Protein AF-A0A314YXM4-F1 (afdb_monomer)

Foldseek 3Di:
DPPDPPDDPPQPPDVVSVVVLVVCVVVVPLVSLLVVLVCCCPVVVDLVSLVSLLVSLVVPNPVSLVSLVCCCVVGNHHVVVSVVSNVVSCVVVPPVVVVVVVVVVVD

Nearest PDB structures (foldseek):
  8a5y-assembly1_K  TM=5.547E-01  e=3.333E+00  Saccharomyces cerevisiae
  3urz-assembly1_A  TM=2.898E-01  e=6.931E+00  Bacteroides ovatus ATCC 8483

Mean predicted aligned error: 9.26 Å

Solvent-accessible surface area (backbone atoms only — not comparable to full-atom values): 6051 Å² total; per-res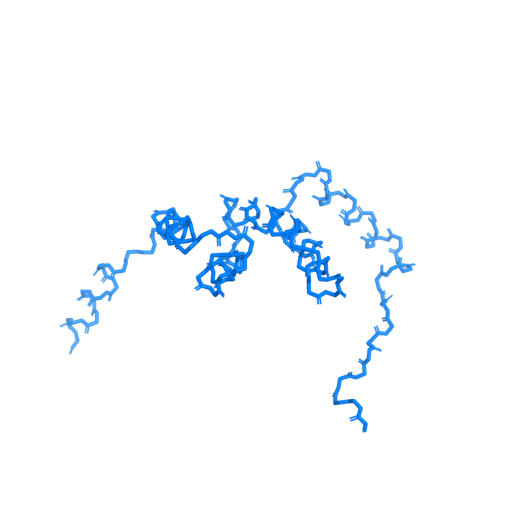idue (Å²): 131,73,95,69,70,84,71,75,70,83,53,77,84,33,69,70,55,47,52,51,54,53,50,33,59,78,66,66,31,36,67,55,40,28,52,55,18,48,48,42,26,75,76,68,68,38,60,73,28,46,55,37,19,46,51,10,29,75,72,66,35,73,80,30,53,51,48,27,54,40,5,62,72,62,46,89,46,52,49,67,59,16,49,54,49,46,52,52,50,52,66,72,65,61,69,59,58,66,60,56,53,55,56,64,73,75,112

Sequence (107 aa):
MAKYPDHPSWYHDNPAVQLFLQQCRACENPESIFREAFEVFFMQGNVEALYGMRIAATAGHMEAYIVGLLGMSGIGQSKEDALEFLCSLNQRNNIDMKGTRDALRRR

Organism: NCBI:txid2094558

pLDDT: mean 84.62, std 13.07, range [47.16, 95.62]

Secondary structure (DSSP, 8-state):
--SS-----TTTT-HHHHHHHHHHHHTT-HHHHHHHHHHHHHHH--GGGHHHHHHHHHTT-GGGGHHHHHHHTTSSS-HHHHHHHHHHHHHHH---HHHHHHHHTT-

Structure (mmCIF, N/CA/C/O backbone):
data_AF-A0A314YXM4-F1
#
_entry.id   AF-A0A314YXM4-F1
#
loop_
_atom_site.group_P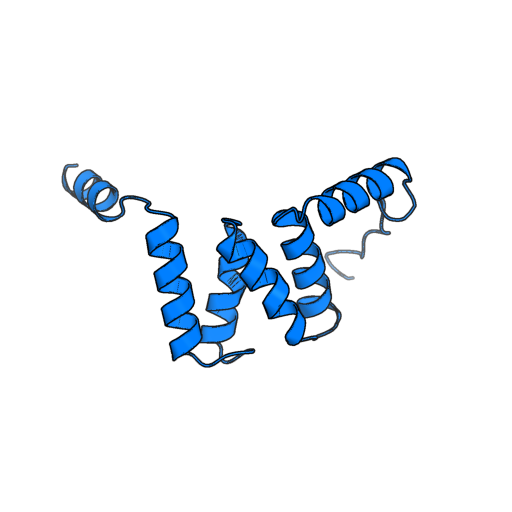DB
_atom_site.id
_atom_site.type_symbol
_atom_site.label_atom_id
_atom_site.label_alt_id
_atom_site.label_comp_id
_atom_site.label_asym_id
_atom_site.label_entity_id
_atom_site.label_seq_id
_atom_site.pdbx_PDB_ins_code
_atom_site.Cartn_x
_atom_site.Cartn_y
_atom_site.Cartn_z
_atom_site.occupancy
_atom_site.B_iso_or_equiv
_atom_site.auth_seq_id
_atom_site.auth_comp_id
_atom_site.auth_asym_id
_atom_site.auth_atom_id
_atom_site.pdbx_PDB_model_num
ATOM 1 N N . MET A 1 1 ? -23.862 -3.457 -21.135 1.00 47.16 1 MET A N 1
ATOM 2 C CA . MET A 1 1 ? -22.533 -3.021 -21.617 1.00 47.16 1 MET A CA 1
ATOM 3 C C . MET A 1 1 ? -21.766 -2.473 -20.429 1.00 47.16 1 MET A C 1
ATOM 5 O O . MET A 1 1 ? -22.309 -1.612 -19.745 1.00 47.16 1 MET A O 1
ATOM 9 N N . ALA A 1 2 ? -20.574 -3.000 -20.133 1.00 61.12 2 ALA A N 1
ATOM 10 C CA . ALA A 1 2 ? -19.723 -2.436 -19.089 1.00 61.12 2 ALA A CA 1
ATOM 11 C C . ALA A 1 2 ? -19.317 -1.020 -19.517 1.00 61.12 2 ALA A C 1
ATOM 13 O O . ALA A 1 2 ? -18.756 -0.830 -20.592 1.00 61.12 2 ALA A O 1
ATOM 14 N N . LYS A 1 3 ? -19.662 -0.021 -18.699 1.00 63.34 3 LYS A N 1
ATOM 15 C CA . LYS A 1 3 ? -19.376 1.403 -18.948 1.00 63.34 3 LYS A CA 1
ATOM 16 C C . LYS A 1 3 ? -17.866 1.695 -19.028 1.00 63.34 3 LYS A C 1
ATOM 18 O O . LYS A 1 3 ? -17.475 2.734 -19.547 1.00 63.34 3 LYS A O 1
ATOM 23 N N . TYR A 1 4 ? -17.052 0.756 -18.550 1.00 66.12 4 TYR A N 1
ATOM 24 C CA . TYR A 1 4 ? -15.598 0.770 -18.568 1.00 66.12 4 TYR A CA 1
ATOM 25 C C . TYR A 1 4 ? -15.145 -0.597 -19.090 1.00 66.12 4 TYR A C 1
ATOM 27 O O . TYR A 1 4 ? -15.157 -1.557 -18.321 1.00 66.12 4 TYR A O 1
ATOM 35 N N . PRO A 1 5 ? -14.889 -0.747 -20.400 1.00 59.25 5 PRO A N 1
ATOM 36 C CA . PRO A 1 5 ? -14.298 -1.976 -20.907 1.00 59.25 5 PRO A CA 1
ATOM 37 C C . PRO A 1 5 ? -12.925 -2.165 -20.258 1.00 59.25 5 PRO A C 1
ATOM 39 O O . PRO A 1 5 ? -12.181 -1.191 -20.116 1.00 59.25 5 PRO A O 1
ATOM 42 N N . ASP A 1 6 ? -12.599 -3.400 -19.874 1.00 64.75 6 ASP A N 1
ATOM 43 C CA . ASP A 1 6 ? -11.246 -3.741 -19.444 1.00 64.75 6 ASP A CA 1
ATOM 44 C C . ASP A 1 6 ? -10.292 -3.355 -20.572 1.00 64.75 6 ASP A C 1
ATOM 46 O O . ASP A 1 6 ? -10.370 -3.874 -21.690 1.00 64.75 6 ASP A O 1
ATOM 50 N N . HIS A 1 7 ? -9.430 -2.377 -20.305 1.00 58.75 7 HIS A N 1
ATOM 51 C CA . HIS A 1 7 ? -8.391 -2.040 -21.255 1.00 58.75 7 HIS A CA 1
ATOM 52 C C . HIS A 1 7 ? -7.409 -3.214 -21.285 1.00 58.75 7 HIS A C 1
ATOM 54 O O . HIS A 1 7 ? -6.901 -3.586 -20.223 1.00 58.75 7 HIS A O 1
ATOM 60 N N . PRO A 1 8 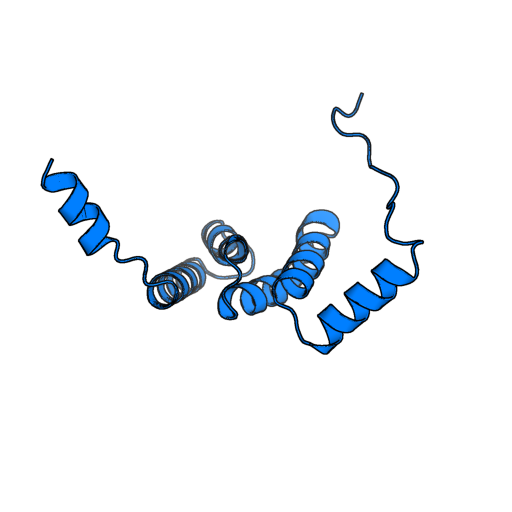? -7.108 -3.799 -22.462 1.00 61.50 8 PRO A N 1
ATOM 61 C CA . PRO A 1 8 ? -6.000 -4.736 -22.563 1.00 61.50 8 PRO A CA 1
ATOM 62 C C . PRO A 1 8 ? -4.762 -4.052 -21.988 1.00 61.50 8 PRO A C 1
ATOM 64 O O . PRO A 1 8 ? -4.545 -2.862 -22.244 1.00 61.50 8 PRO A O 1
ATOM 67 N N . SER A 1 9 ? -4.013 -4.775 -21.153 1.00 65.44 9 SER A N 1
ATOM 68 C CA . SER A 1 9 ? -2.880 -4.212 -20.422 1.00 65.44 9 SER A CA 1
ATOM 69 C C . SER A 1 9 ? -1.797 -3.768 -21.399 1.00 65.44 9 SER A C 1
ATOM 71 O O . SER A 1 9 ? -0.908 -4.519 -21.787 1.00 65.44 9 SER A O 1
ATOM 73 N N . TRP A 1 10 ? -1.900 -2.513 -21.820 1.00 65.12 10 TRP A N 1
ATOM 74 C CA . TRP A 1 10 ? -1.064 -1.885 -22.838 1.00 65.12 10 TRP A CA 1
ATOM 75 C C . TRP A 1 10 ? 0.407 -1.775 -22.411 1.00 65.12 10 TRP A C 1
ATOM 77 O O . TRP A 1 10 ? 1.260 -1.415 -23.221 1.00 65.12 10 TRP A O 1
ATOM 87 N N . TYR A 1 11 ? 0.705 -2.078 -21.145 1.00 74.19 11 TYR A N 1
ATOM 88 C CA . TYR A 1 11 ? 2.023 -1.943 -20.544 1.00 74.19 11 TYR A CA 1
ATOM 89 C C . TYR A 1 11 ? 2.676 -3.274 -20.134 1.00 74.19 11 TYR A C 1
ATOM 91 O O . TYR A 1 11 ? 3.882 -3.279 -19.878 1.00 74.19 11 TYR A O 1
ATOM 99 N N . HIS A 1 12 ? 1.947 -4.401 -20.083 1.00 71.12 12 HIS A N 1
ATOM 100 C CA . HIS A 1 12 ? 2.563 -5.695 -19.745 1.00 71.12 12 HIS A CA 1
ATOM 101 C C . HIS A 1 12 ? 3.564 -6.152 -20.810 1.00 71.12 12 HIS A C 1
ATOM 103 O O . HIS A 1 12 ? 4.657 -6.591 -20.462 1.00 71.12 12 HIS A O 1
ATOM 109 N N . ASP A 1 13 ? 3.252 -5.939 -22.088 1.00 80.31 13 ASP A N 1
ATOM 110 C CA . ASP A 1 13 ? 4.085 -6.406 -23.202 1.00 80.31 13 ASP A CA 1
ATOM 111 C C . ASP A 1 13 ? 5.174 -5.403 -23.628 1.00 80.31 13 ASP A C 1
ATOM 113 O O . ASP A 1 13 ? 5.905 -5.652 -24.585 1.00 80.31 13 ASP A O 1
ATOM 117 N N . ASN A 1 14 ? 5.304 -4.256 -22.946 1.00 87.75 14 ASN A N 1
ATOM 118 C CA . ASN A 1 14 ? 6.289 -3.228 -23.288 1.00 87.75 14 ASN A CA 1
ATOM 119 C C . ASN A 1 14 ? 7.582 -3.383 -22.456 1.00 87.75 14 ASN A C 1
ATOM 121 O O . ASN A 1 14 ? 7.573 -3.059 -21.263 1.00 87.75 14 ASN A O 1
ATOM 125 N N . PRO A 1 15 ? 8.724 -3.777 -23.060 1.00 90.38 15 PRO A N 1
ATOM 126 C CA . PRO A 1 15 ? 9.964 -4.023 -22.320 1.00 90.38 15 PRO A CA 1
ATOM 127 C C . PRO A 1 15 ? 10.510 -2.794 -21.587 1.00 90.38 15 PRO A C 1
ATOM 129 O O . PRO A 1 15 ? 11.088 -2.927 -20.510 1.00 90.38 15 PRO A O 1
ATOM 132 N N . ALA A 1 16 ? 10.316 -1.591 -22.138 1.00 91.88 16 ALA A N 1
ATOM 133 C CA . ALA A 1 16 ? 10.779 -0.358 -21.507 1.00 91.88 16 ALA A CA 1
ATOM 134 C C . ALA A 1 16 ? 9.977 -0.048 -20.236 1.00 91.88 16 ALA A C 1
ATOM 136 O O . ALA A 1 16 ? 10.551 0.354 -19.225 1.00 91.88 16 ALA A O 1
ATOM 137 N N . VAL A 1 17 ? 8.663 -0.292 -20.265 1.00 87.88 17 VAL A N 1
ATOM 138 C CA . VAL A 1 17 ? 7.814 -0.129 -19.078 1.00 87.88 17 VAL A CA 1
ATOM 139 C C . VAL A 1 17 ? 8.146 -1.188 -18.028 1.00 87.88 17 VAL A C 1
ATOM 141 O O . VAL A 1 17 ? 8.251 -0.856 -16.851 1.00 87.88 17 VAL A O 1
ATOM 144 N N . GLN A 1 18 ? 8.398 -2.436 -18.434 1.00 88.25 18 GLN A N 1
ATOM 145 C CA . GLN A 1 18 ? 8.827 -3.485 -17.503 1.00 88.25 18 GLN A CA 1
ATOM 146 C C . GLN A 1 18 ? 10.152 -3.142 -16.812 1.00 88.25 18 GLN A C 1
ATOM 148 O O . GLN A 1 18 ? 10.256 -3.275 -15.594 1.00 88.25 18 GLN A O 1
ATOM 153 N N . LEU A 1 19 ? 11.139 -2.638 -17.560 1.00 92.56 19 LEU A N 1
ATOM 154 C CA . LEU A 1 19 ? 12.412 -2.199 -16.988 1.00 92.56 19 LEU A CA 1
ATOM 155 C C . LEU A 1 19 ? 12.222 -1.048 -15.990 1.00 92.56 19 LEU A C 1
ATOM 157 O O . LEU A 1 19 ? 12.796 -1.080 -14.903 1.00 92.56 19 LEU A O 1
ATOM 161 N N . PHE A 1 20 ? 11.391 -0.060 -16.329 1.00 91.88 20 PHE A N 1
ATOM 162 C CA . PHE A 1 20 ? 11.061 1.041 -15.424 1.00 91.88 20 PHE A CA 1
ATOM 163 C C . PHE A 1 20 ? 10.421 0.532 -14.123 1.00 91.88 20 PHE A C 1
ATOM 165 O O . PHE A 1 20 ? 10.876 0.880 -13.036 1.00 91.88 20 PHE A O 1
ATOM 172 N N . LEU A 1 21 ? 9.426 -0.355 -14.214 1.00 88.19 21 LEU A N 1
ATOM 173 C CA . LEU A 1 21 ? 8.775 -0.936 -13.036 1.00 88.19 21 LEU A CA 1
ATOM 174 C C . LEU A 1 21 ? 9.748 -1.771 -12.190 1.00 88.19 21 LEU A C 1
ATOM 176 O O . LEU A 1 21 ? 9.694 -1.716 -10.964 1.00 88.19 21 LEU A O 1
ATOM 180 N N . GLN A 1 22 ? 10.671 -2.511 -12.812 1.00 90.81 22 GLN A N 1
ATOM 181 C CA . GLN A 1 22 ? 11.726 -3.226 -12.085 1.00 90.81 22 GLN A CA 1
ATOM 182 C C . GLN A 1 22 ? 12.632 -2.269 -11.303 1.00 90.81 22 GLN A C 1
ATOM 184 O O . GLN A 1 22 ? 12.960 -2.544 -10.150 1.00 90.81 22 GLN A O 1
ATOM 189 N N . GLN A 1 23 ? 13.002 -1.130 -11.893 1.00 95.25 23 GLN A N 1
ATOM 190 C CA . GLN A 1 23 ? 13.782 -0.098 -11.207 1.00 95.25 23 GLN A CA 1
ATOM 191 C C . GLN A 1 23 ? 12.996 0.530 -10.051 1.00 95.25 23 GLN A C 1
ATOM 193 O O . GLN A 1 23 ? 13.549 0.714 -8.969 1.00 95.25 23 GLN A O 1
ATOM 198 N N . CYS A 1 24 ? 11.699 0.793 -10.235 1.00 93.75 24 CYS A N 1
ATOM 199 C CA . CYS A 1 24 ? 10.833 1.275 -9.160 1.00 93.75 24 CYS A CA 1
ATOM 200 C C . CYS A 1 24 ? 10.798 0.308 -7.970 1.00 93.75 24 CYS A C 1
ATOM 202 O O . CYS A 1 24 ? 10.922 0.758 -6.832 1.00 93.75 24 CYS A O 1
ATOM 204 N N . ARG A 1 25 ? 10.691 -1.005 -8.219 1.00 89.06 25 ARG A N 1
ATOM 205 C CA . ARG A 1 25 ? 10.751 -2.030 -7.164 1.00 89.06 25 ARG A CA 1
ATOM 206 C C . ARG A 1 25 ? 12.115 -2.069 -6.482 1.00 89.06 25 ARG A C 1
ATOM 208 O O . ARG A 1 25 ? 12.178 -2.108 -5.260 1.00 89.06 25 ARG A O 1
ATOM 215 N N . ALA A 1 26 ? 13.200 -2.019 -7.257 1.00 92.31 26 ALA A N 1
ATOM 216 C CA . ALA A 1 26 ? 14.563 -2.053 -6.725 1.00 92.31 26 ALA A CA 1
ATOM 217 C C . ALA A 1 26 ? 14.886 -0.852 -5.819 1.00 92.31 26 ALA A C 1
ATOM 219 O O . ALA A 1 26 ? 15.708 -0.970 -4.914 1.00 92.31 26 ALA A O 1
ATOM 220 N N . CYS A 1 27 ? 14.240 0.291 -6.055 1.00 93.50 27 CYS A N 1
ATOM 221 C CA . CYS A 1 27 ? 14.388 1.499 -5.246 1.00 93.50 27 CYS A CA 1
ATOM 222 C C . CYS A 1 27 ? 13.259 1.698 -4.222 1.00 93.50 27 CYS A C 1
ATOM 224 O O . CYS A 1 27 ? 13.133 2.802 -3.697 1.00 93.50 27 CYS A O 1
ATOM 226 N N . GLU A 1 28 ? 12.425 0.679 -3.974 1.00 92.44 28 GLU A N 1
ATOM 227 C CA . GLU A 1 28 ? 11.302 0.735 -3.024 1.00 92.44 28 GLU A CA 1
ATOM 228 C C . GLU A 1 28 ? 10.403 1.968 -3.229 1.00 92.44 28 GLU A C 1
ATOM 230 O O . GLU A 1 28 ? 9.974 2.638 -2.287 1.00 92.44 28 GLU A O 1
ATOM 235 N N . ASN A 1 29 ? 10.131 2.303 -4.492 1.00 94.81 29 ASN A N 1
ATOM 236 C CA . ASN A 1 29 ? 9.353 3.482 -4.844 1.00 94.81 29 ASN A CA 1
ATOM 237 C C . ASN A 1 29 ? 7.937 3.419 -4.217 1.00 94.81 29 ASN A C 1
ATOM 239 O O . ASN A 1 29 ? 7.201 2.467 -4.499 1.00 94.81 29 ASN A O 1
ATOM 243 N N . PRO A 1 30 ? 7.507 4.435 -3.439 1.00 93.56 30 PRO A N 1
ATOM 244 C CA . PRO A 1 30 ? 6.221 4.394 -2.741 1.00 93.56 30 PRO A CA 1
ATOM 245 C C . PRO A 1 30 ? 4.991 4.252 -3.649 1.00 93.56 30 PRO A C 1
ATOM 247 O O . PRO A 1 30 ? 4.048 3.571 -3.261 1.00 93.56 30 PRO A O 1
ATOM 250 N N . GLU A 1 31 ? 4.986 4.851 -4.848 1.00 94.12 31 GLU A N 1
ATOM 251 C CA . GLU A 1 31 ? 3.879 4.715 -5.819 1.00 94.12 31 GLU A CA 1
ATOM 252 C C . GLU A 1 31 ? 3.811 3.288 -6.362 1.00 94.12 31 GLU A C 1
ATOM 254 O O . GLU A 1 31 ? 2.734 2.702 -6.415 1.00 94.12 31 GLU A O 1
ATOM 259 N N . SER A 1 32 ? 4.957 2.691 -6.705 1.00 93.38 32 SER A N 1
ATOM 260 C CA . SER A 1 32 ? 5.014 1.295 -7.160 1.00 93.38 32 SER A CA 1
ATOM 261 C C . SER A 1 32 ? 4.498 0.341 -6.087 1.00 93.38 32 SER A C 1
ATOM 263 O O . SER A 1 32 ? 3.654 -0.506 -6.373 1.00 93.38 32 SER A O 1
ATOM 265 N N . ILE A 1 33 ? 4.951 0.516 -4.841 1.00 94.38 33 ILE A N 1
ATOM 266 C CA . ILE A 1 33 ? 4.489 -0.282 -3.699 1.00 94.38 33 ILE A CA 1
ATOM 267 C C . ILE A 1 33 ? 2.980 -0.100 -3.498 1.00 94.38 33 ILE A C 1
ATOM 269 O O . ILE A 1 33 ? 2.259 -1.083 -3.330 1.00 94.38 33 ILE A O 1
ATOM 273 N N . PHE A 1 34 ? 2.490 1.144 -3.538 1.00 95.06 34 PHE A N 1
ATOM 274 C CA . PHE A 1 34 ? 1.067 1.437 -3.398 1.00 95.06 34 PHE A CA 1
ATOM 275 C C . PHE A 1 34 ? 0.239 0.770 -4.496 1.00 95.06 34 PHE A C 1
ATOM 277 O O . PHE A 1 34 ? -0.747 0.115 -4.178 1.00 95.06 34 PHE A O 1
ATOM 284 N N . ARG A 1 35 ? 0.634 0.892 -5.769 1.00 92.75 35 ARG A N 1
ATOM 285 C CA . ARG A 1 35 ? -0.094 0.322 -6.914 1.00 92.75 35 ARG A CA 1
ATOM 286 C C . ARG A 1 35 ? -0.156 -1.195 -6.866 1.00 92.75 35 ARG A C 1
ATOM 288 O O . ARG A 1 35 ? -1.239 -1.747 -7.042 1.00 92.75 35 ARG A O 1
ATOM 295 N N . GLU A 1 36 ? 0.969 -1.849 -6.586 1.00 91.94 36 GLU A N 1
ATOM 296 C CA . GLU A 1 36 ? 1.024 -3.308 -6.450 1.00 91.94 36 GLU A CA 1
ATOM 297 C C . GLU A 1 36 ? 0.124 -3.779 -5.302 1.00 91.94 36 GLU A C 1
ATOM 299 O O . GLU A 1 36 ? -0.713 -4.663 -5.481 1.00 91.94 36 GLU A O 1
ATOM 304 N N . ALA A 1 37 ? 0.220 -3.132 -4.138 1.00 94.88 37 ALA A N 1
ATOM 305 C CA . ALA A 1 37 ? -0.638 -3.428 -2.998 1.00 94.88 37 ALA A CA 1
ATOM 306 C C . ALA A 1 37 ? -2.126 -3.158 -3.285 1.00 94.88 37 ALA A C 1
ATOM 308 O O . ALA A 1 37 ? -2.994 -3.928 -2.871 1.00 94.88 37 ALA A O 1
ATOM 309 N N . PHE A 1 38 ? -2.432 -2.072 -3.994 1.00 93.94 38 PHE A N 1
ATOM 310 C CA . PHE A 1 38 ? -3.787 -1.683 -4.369 1.00 93.94 38 PHE A CA 1
ATOM 311 C C . PHE A 1 38 ? -4.428 -2.715 -5.286 1.00 93.94 38 PHE A C 1
ATOM 313 O O . PHE A 1 38 ? -5.543 -3.157 -5.020 1.00 93.94 38 PHE A O 1
ATOM 320 N N . GLU A 1 39 ? -3.717 -3.136 -6.328 1.00 91.88 39 GLU A N 1
ATOM 321 C CA . GLU A 1 39 ? -4.190 -4.169 -7.241 1.00 91.88 39 GLU A CA 1
ATOM 322 C C . GLU A 1 39 ? -4.435 -5.486 -6.499 1.00 91.88 39 GLU A C 1
ATOM 324 O O . GLU A 1 39 ? -5.525 -6.047 -6.586 1.00 91.88 39 GLU A O 1
ATOM 329 N N . VAL A 1 40 ? -3.472 -5.945 -5.696 1.00 93.69 40 VAL A N 1
ATOM 330 C CA . VAL A 1 40 ? -3.600 -7.201 -4.945 1.00 93.69 40 VAL A CA 1
ATOM 331 C C . VAL A 1 40 ? -4.772 -7.149 -3.955 1.00 93.69 40 VAL A C 1
ATOM 333 O O . VAL A 1 40 ? -5.553 -8.096 -3.869 1.00 93.69 40 VAL A O 1
ATOM 336 N N . PHE A 1 41 ? -4.970 -6.037 -3.247 1.00 95.25 41 PHE A N 1
ATOM 337 C CA . PHE A 1 41 ? -6.098 -5.904 -2.326 1.00 95.25 41 PHE A CA 1
ATOM 338 C C . PHE A 1 41 ? -7.447 -5.844 -3.058 1.00 95.25 41 PHE A C 1
ATOM 340 O O . PHE A 1 41 ? -8.342 -6.630 -2.756 1.00 95.25 41 PHE A O 1
ATOM 347 N N . PHE A 1 42 ? -7.616 -4.928 -4.017 1.00 90.06 42 PHE A N 1
ATOM 348 C CA . PHE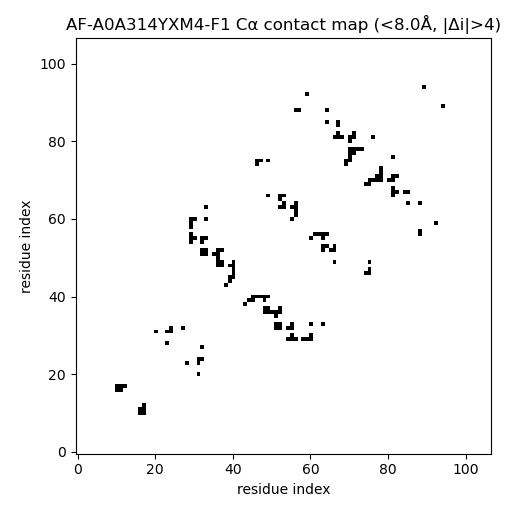 A 1 42 ? -8.924 -4.668 -4.631 1.00 90.06 42 PHE A CA 1
ATOM 349 C C . PHE A 1 42 ? -9.319 -5.699 -5.690 1.00 90.06 42 PHE A C 1
ATOM 351 O O . PHE A 1 42 ? -10.507 -5.983 -5.828 1.00 90.06 42 PHE A O 1
ATOM 358 N N . MET A 1 43 ? -8.358 -6.273 -6.418 1.00 89.19 43 MET A N 1
ATOM 359 C CA . MET A 1 43 ? -8.645 -7.273 -7.453 1.00 89.19 43 MET A CA 1
ATOM 360 C C . MET A 1 43 ? -8.664 -8.694 -6.895 1.00 89.19 43 MET A C 1
ATOM 362 O O . MET A 1 43 ? -9.430 -9.523 -7.379 1.00 89.19 43 MET A O 1
ATOM 366 N N . GLN A 1 44 ? -7.833 -8.990 -5.890 1.00 90.88 44 GLN A N 1
ATOM 367 C CA . GLN A 1 44 ? -7.663 -10.357 -5.377 1.00 90.88 44 GLN A CA 1
ATOM 368 C C . GLN A 1 44 ? -8.266 -10.549 -3.978 1.00 90.88 44 GLN A C 1
ATOM 370 O O . GLN A 1 44 ? -8.338 -11.677 -3.495 1.00 90.88 44 GLN A O 1
ATOM 375 N N . GLY A 1 45 ? -8.710 -9.475 -3.315 1.00 91.25 45 GLY A N 1
ATOM 376 C CA . GLY A 1 45 ? -9.295 -9.535 -1.973 1.00 91.25 45 GLY A CA 1
ATOM 377 C C . GLY A 1 45 ? -8.284 -9.864 -0.872 1.00 91.25 45 GLY A C 1
ATOM 378 O O . GLY A 1 45 ? -8.684 -10.247 0.229 1.00 91.25 45 GLY A O 1
ATOM 379 N N . ASN A 1 46 ? -6.981 -9.752 -1.146 1.00 94.81 46 ASN A N 1
ATOM 380 C CA . ASN A 1 46 ? -5.952 -10.125 -0.184 1.00 94.81 46 ASN A CA 1
ATOM 381 C C . ASN A 1 46 ? -5.684 -8.979 0.805 1.00 94.81 46 ASN A C 1
ATOM 383 O O . ASN A 1 46 ? -5.037 -7.983 0.482 1.00 94.81 46 ASN A O 1
ATOM 387 N N . VAL A 1 47 ? -6.157 -9.161 2.038 1.00 94.44 47 VAL A N 1
ATOM 388 C CA . VAL A 1 47 ? -6.035 -8.198 3.142 1.00 94.44 47 VAL A CA 1
ATOM 389 C C . VAL A 1 47 ? -4.577 -7.937 3.542 1.00 94.44 47 VAL A C 1
ATOM 391 O O . VAL A 1 47 ? -4.264 -6.834 3.984 1.00 94.44 47 VAL A O 1
ATOM 394 N N . GLU A 1 48 ? -3.658 -8.885 3.345 1.00 95.31 48 GLU A N 1
ATOM 395 C CA . GLU A 1 48 ? -2.239 -8.704 3.693 1.00 95.31 48 GLU A CA 1
ATOM 396 C C . GLU A 1 48 ? -1.574 -7.601 2.859 1.00 95.31 48 GLU A C 1
ATOM 398 O O . GLU A 1 48 ? -0.658 -6.924 3.330 1.00 95.31 48 GLU A O 1
ATOM 403 N N . ALA A 1 49 ? -2.087 -7.332 1.653 1.00 95.62 49 ALA A N 1
ATOM 404 C CA . ALA A 1 49 ? -1.590 -6.259 0.798 1.00 95.62 49 ALA A CA 1
ATOM 405 C C . ALA A 1 49 ? -1.755 -4.861 1.421 1.00 95.62 49 ALA A C 1
ATOM 407 O O . ALA A 1 49 ? -1.021 -3.937 1.068 1.00 95.62 49 ALA A O 1
ATOM 408 N N . LEU A 1 50 ? -2.632 -4.698 2.420 1.00 95.25 50 LEU A N 1
ATOM 409 C CA . LEU A 1 50 ? -2.738 -3.454 3.189 1.00 95.25 50 LEU A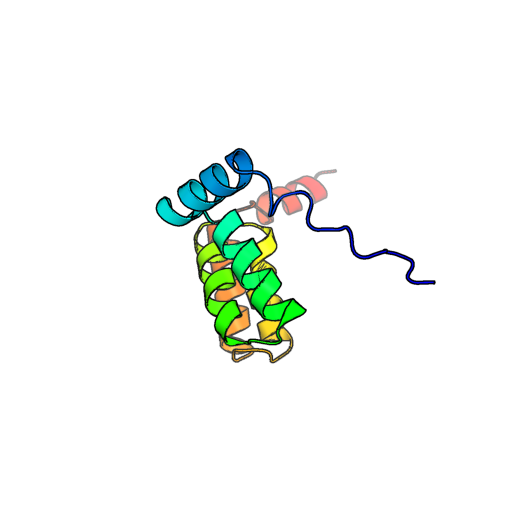 CA 1
ATOM 410 C C . LEU A 1 50 ? -1.415 -3.062 3.863 1.00 95.25 50 LEU A C 1
ATOM 412 O O . LEU A 1 50 ? -1.166 -1.873 4.072 1.00 95.25 50 LEU A O 1
ATOM 416 N N . TYR A 1 51 ? -0.536 -4.025 4.157 1.00 95.00 51 TYR A N 1
ATOM 417 C CA . TYR A 1 51 ? 0.800 -3.739 4.677 1.00 95.00 51 TYR A CA 1
ATOM 418 C C . TYR A 1 51 ? 1.646 -2.925 3.685 1.00 95.00 51 TYR A C 1
ATOM 420 O O . TYR A 1 51 ? 2.273 -1.939 4.074 1.00 95.00 51 TYR A 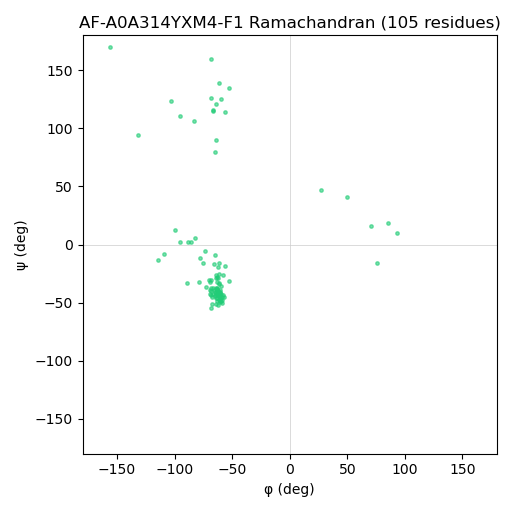O 1
ATOM 428 N N . GLY A 1 52 ? 1.592 -3.257 2.391 1.00 94.75 52 GLY A N 1
ATOM 429 C CA . GLY A 1 52 ? 2.271 -2.489 1.343 1.00 94.75 52 GLY A CA 1
ATOM 430 C C . GLY A 1 52 ? 1.740 -1.057 1.240 1.00 94.75 52 GLY A C 1
ATOM 431 O O . GLY A 1 52 ? 2.519 -0.105 1.225 1.00 94.75 52 GLY A O 1
ATOM 432 N N . MET A 1 53 ? 0.414 -0.871 1.295 1.00 95.19 53 MET A N 1
ATOM 433 C CA . MET A 1 53 ? -0.179 0.475 1.327 1.00 95.19 53 MET A CA 1
ATOM 434 C C . MET A 1 53 ? 0.286 1.273 2.554 1.00 95.19 53 MET A C 1
ATOM 4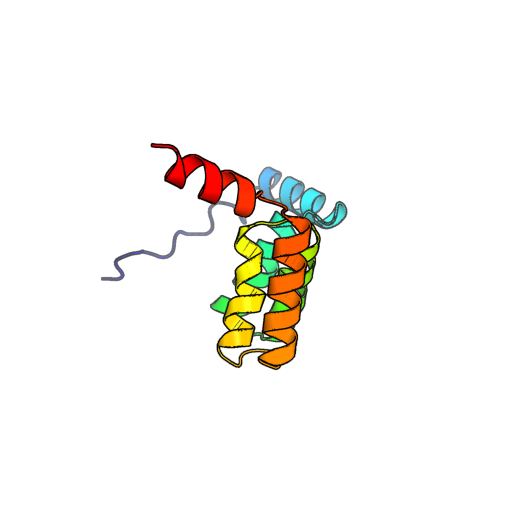36 O O . MET A 1 53 ? 0.571 2.464 2.451 1.00 95.19 53 MET A O 1
ATOM 440 N N . ARG A 1 54 ? 0.414 0.625 3.719 1.00 94.62 54 ARG A N 1
ATOM 441 C CA . ARG A 1 54 ? 0.933 1.267 4.934 1.00 94.62 54 ARG A CA 1
ATOM 442 C C . ARG A 1 54 ? 2.385 1.711 4.782 1.00 94.62 54 ARG A C 1
ATOM 444 O O . ARG A 1 54 ? 2.713 2.814 5.226 1.00 94.62 54 ARG A O 1
ATOM 451 N N . ILE A 1 55 ? 3.239 0.899 4.158 1.00 94.00 55 ILE A N 1
ATOM 452 C CA . ILE A 1 55 ? 4.620 1.288 3.839 1.00 94.00 55 ILE A CA 1
ATOM 453 C C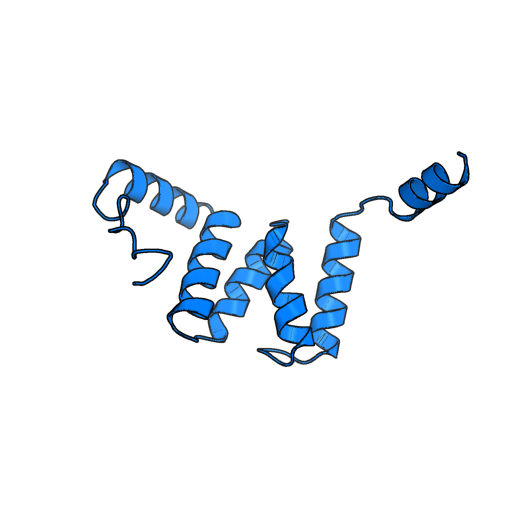 . ILE A 1 55 ? 4.616 2.532 2.945 1.00 94.00 55 ILE A C 1
ATOM 455 O O . ILE A 1 55 ? 5.248 3.530 3.293 1.00 94.00 55 ILE A O 1
ATOM 459 N N . ALA A 1 56 ? 3.842 2.519 1.856 1.00 94.75 56 ALA A N 1
ATOM 460 C CA . ALA A 1 56 ? 3.756 3.650 0.935 1.00 94.75 56 ALA A CA 1
ATOM 461 C C . ALA A 1 56 ? 3.280 4.941 1.630 1.00 94.75 56 ALA A C 1
ATOM 463 O O . ALA A 1 56 ? 3.894 5.997 1.475 1.00 94.75 56 ALA A O 1
ATOM 464 N N . ALA A 1 57 ? 2.239 4.855 2.462 1.00 93.00 57 ALA A N 1
ATOM 465 C CA . ALA A 1 57 ? 1.738 5.981 3.252 1.00 93.00 57 ALA A CA 1
ATOM 466 C C . ALA A 1 57 ? 2.788 6.525 4.229 1.00 93.00 57 ALA A C 1
ATOM 468 O O . ALA A 1 57 ? 2.971 7.734 4.353 1.00 93.00 57 ALA A O 1
ATOM 469 N N . THR A 1 58 ? 3.519 5.630 4.895 1.00 91.50 58 THR A N 1
ATOM 470 C CA . THR A 1 58 ? 4.598 5.983 5.832 1.00 91.50 58 THR A CA 1
ATOM 471 C C . THR A 1 58 ? 5.742 6.706 5.117 1.00 91.50 58 THR A C 1
ATOM 473 O O . THR A 1 58 ? 6.356 7.593 5.712 1.00 91.50 58 THR A O 1
ATOM 476 N N . ALA A 1 59 ? 5.982 6.370 3.847 1.00 90.94 59 ALA A N 1
ATOM 477 C CA . ALA A 1 59 ? 6.946 7.014 2.961 1.00 90.94 59 ALA A CA 1
ATOM 478 C C . ALA A 1 59 ? 6.426 8.311 2.297 1.00 90.94 59 ALA A C 1
ATOM 480 O O . ALA A 1 59 ? 7.124 8.892 1.469 1.00 90.94 59 ALA A O 1
ATOM 481 N N . GLY A 1 60 ? 5.229 8.789 2.662 1.00 86.38 60 GLY A N 1
ATOM 482 C CA . GLY A 1 60 ? 4.683 10.073 2.206 1.00 86.38 60 GLY A CA 1
ATOM 483 C C . GLY A 1 60 ? 3.791 9.998 0.966 1.00 86.38 60 GLY A C 1
ATOM 484 O O . GLY A 1 60 ? 3.423 11.037 0.420 1.00 86.38 60 GLY A O 1
ATOM 485 N N . HIS A 1 61 ? 3.409 8.800 0.519 1.00 87.81 61 HIS A N 1
ATOM 486 C CA . HIS A 1 61 ? 2.433 8.656 -0.558 1.00 87.81 61 HIS A CA 1
ATOM 487 C C . HIS A 1 61 ? 1.056 9.142 -0.097 1.00 87.81 61 HIS A C 1
ATOM 489 O O . HIS A 1 61 ? 0.453 8.548 0.800 1.00 87.81 61 HIS A O 1
ATOM 495 N N . MET A 1 62 ? 0.536 10.202 -0.720 1.00 84.56 62 MET A N 1
ATOM 496 C CA . MET A 1 62 ? -0.676 10.868 -0.241 1.00 84.56 62 MET A CA 1
ATOM 497 C C . MET A 1 62 ? -1.886 9.938 -0.278 1.00 84.56 62 MET A C 1
ATOM 499 O O . MET A 1 62 ? -2.515 9.737 0.750 1.00 84.56 62 MET A O 1
ATOM 503 N N . GLU A 1 63 ? -2.184 9.288 -1.400 1.00 86.00 63 GLU A N 1
ATOM 504 C CA . GLU A 1 63 ? -3.380 8.443 -1.550 1.00 86.00 63 GLU A CA 1
ATOM 505 C C . GLU A 1 63 ? -3.370 7.198 -0.652 1.00 86.00 63 GLU A C 1
ATOM 507 O O . GLU A 1 63 ? -4.415 6.597 -0.393 1.00 86.00 63 GLU A O 1
ATOM 512 N N . ALA A 1 64 ? -2.208 6.826 -0.114 1.00 88.88 64 ALA A N 1
ATOM 513 C CA . ALA A 1 64 ? -2.070 5.639 0.705 1.00 88.88 64 ALA A CA 1
ATOM 514 C C . ALA A 1 64 ? -2.686 5.807 2.113 1.00 88.88 64 ALA A C 1
ATOM 516 O O . ALA A 1 64 ? -2.832 4.810 2.821 1.00 88.88 64 ALA A O 1
ATOM 517 N N . TYR A 1 65 ? -3.176 7.004 2.498 1.00 88.81 65 TYR A N 1
ATOM 518 C CA . TYR A 1 65 ? -4.035 7.173 3.690 1.00 88.81 65 TYR A CA 1
ATOM 519 C C . TYR A 1 65 ? -5.288 6.283 3.646 1.00 88.81 65 TYR A C 1
ATOM 521 O O . TYR A 1 65 ? -5.898 6.028 4.690 1.00 88.81 65 TYR A O 1
ATOM 529 N N . ILE A 1 66 ? -5.670 5.789 2.459 1.00 93.12 66 ILE A N 1
ATOM 530 C CA . ILE A 1 66 ? -6.791 4.866 2.269 1.00 93.12 66 ILE A CA 1
ATOM 531 C C . ILE A 1 66 ? -6.695 3.633 3.178 1.00 93.12 66 ILE A C 1
ATOM 533 O O . ILE A 1 66 ? -7.724 3.172 3.662 1.00 93.12 66 ILE A O 1
ATOM 537 N N . VAL A 1 67 ? -5.489 3.155 3.517 1.00 94.56 67 VAL A N 1
ATOM 538 C CA . VAL A 1 67 ? -5.307 2.036 4.464 1.00 94.56 67 VAL A CA 1
ATOM 539 C C . VAL A 1 67 ? -5.846 2.359 5.865 1.00 94.56 67 VAL A C 1
ATOM 541 O O . VAL A 1 67 ? -6.403 1.495 6.544 1.00 94.56 67 VAL A O 1
ATOM 544 N N . GLY A 1 68 ? -5.745 3.622 6.290 1.00 93.44 68 GLY A N 1
ATOM 545 C CA . GLY A 1 68 ? -6.346 4.102 7.530 1.00 93.44 68 GLY A CA 1
ATOM 546 C C . GLY A 1 68 ? -7.871 4.143 7.443 1.00 93.44 68 GLY A C 1
ATOM 547 O O . GLY A 1 68 ? -8.549 3.686 8.357 1.00 93.44 68 GLY A O 1
ATOM 548 N N . LEU A 1 69 ? -8.434 4.601 6.320 1.00 94.56 69 LEU A N 1
ATOM 549 C CA . LEU A 1 69 ? -9.891 4.623 6.118 1.00 94.56 69 LEU A CA 1
ATOM 550 C C . LEU A 1 69 ? -10.507 3.218 6.038 1.00 94.56 69 LEU A C 1
ATOM 552 O O . LEU A 1 69 ? -11.590 2.982 6.579 1.00 94.56 69 LEU A O 1
ATOM 556 N N . LEU A 1 70 ? -9.808 2.274 5.406 1.00 95.12 70 LEU A N 1
ATOM 557 C CA . LEU A 1 70 ? -10.195 0.863 5.386 1.00 95.12 70 LEU A CA 1
ATOM 558 C C . LEU A 1 70 ? -10.196 0.282 6.807 1.00 95.12 70 LEU A C 1
ATOM 560 O O . LEU A 1 70 ? -11.167 -0.361 7.204 1.00 95.12 70 LEU A O 1
ATOM 564 N N . GLY A 1 71 ? -9.183 0.607 7.616 1.00 95.00 71 GLY A N 1
ATOM 565 C CA . GLY A 1 71 ? -9.149 0.249 9.037 1.00 95.00 71 GLY A CA 1
ATOM 566 C C . GLY A 1 71 ? -10.304 0.844 9.849 1.00 95.00 71 GLY A C 1
ATOM 567 O O . GLY A 1 71 ? -10.951 0.135 10.615 1.00 95.00 71 GLY A O 1
ATOM 568 N N . MET A 1 72 ? -10.664 2.112 9.614 1.00 94.94 72 MET A N 1
ATOM 569 C CA . MET A 1 72 ? -11.844 2.738 10.237 1.00 94.94 72 MET A CA 1
ATOM 570 C C . MET A 1 72 ? -13.160 2.044 9.853 1.00 94.94 72 MET A C 1
ATOM 572 O O . MET A 1 72 ? -14.131 2.076 10.615 1.00 94.94 72 MET A O 1
ATOM 576 N N . SER A 1 73 ? -13.176 1.375 8.699 1.00 94.12 73 SER A N 1
ATOM 577 C CA . SER A 1 73 ? -14.287 0.546 8.221 1.00 94.12 73 SER A CA 1
ATOM 578 C C . SER A 1 73 ? -14.243 -0.893 8.761 1.00 94.12 73 SER A C 1
ATOM 580 O O . SER A 1 73 ? -15.117 -1.690 8.433 1.00 94.12 73 SER A O 1
ATOM 582 N N . GLY A 1 74 ? -13.264 -1.228 9.611 1.00 92.56 74 GLY A N 1
ATOM 583 C CA . GLY A 1 74 ? -13.092 -2.548 10.224 1.00 92.56 74 GLY A CA 1
ATOM 584 C C . GLY A 1 74 ? -12.315 -3.554 9.373 1.00 92.56 74 GLY A C 1
ATOM 585 O O . GLY A 1 74 ? -12.432 -4.754 9.608 1.00 92.56 74 GLY A O 1
ATOM 586 N N . ILE A 1 75 ? -11.551 -3.099 8.374 1.00 94.00 75 ILE A N 1
ATOM 587 C CA . ILE A 1 75 ? -10.806 -3.976 7.464 1.00 94.00 75 ILE A CA 1
ATOM 588 C C . ILE A 1 75 ? -9.320 -3.985 7.837 1.00 94.00 75 ILE A C 1
ATOM 590 O O . ILE A 1 75 ? -8.660 -2.947 7.844 1.00 94.00 75 ILE A O 1
ATOM 594 N N . GLY A 1 76 ? -8.785 -5.180 8.101 1.00 89.75 76 GLY A N 1
ATOM 595 C CA . GLY A 1 76 ? -7.348 -5.445 8.258 1.00 89.75 76 GLY A CA 1
ATOM 596 C C . GLY A 1 76 ? -6.704 -5.006 9.577 1.00 89.75 76 GLY A C 1
ATOM 597 O O . GLY A 1 76 ? -5.614 -5.472 9.885 1.00 89.75 76 GLY A O 1
ATOM 598 N N . GLN A 1 77 ? -7.350 -4.144 10.362 1.00 90.44 77 GLN A N 1
ATOM 599 C CA . GLN A 1 77 ? -6.855 -3.662 11.658 1.00 90.44 77 GLN A CA 1
ATOM 600 C C . GLN A 1 77 ? -8.005 -3.178 12.554 1.00 90.44 77 GLN A C 1
ATOM 602 O O . GLN A 1 77 ? -9.136 -3.024 12.082 1.00 90.44 77 GLN A O 1
ATOM 607 N N . SER A 1 78 ? -7.716 -2.913 13.833 1.00 94.25 78 SER A N 1
ATOM 608 C CA . SER A 1 78 ? -8.674 -2.268 14.738 1.00 94.25 78 SER A CA 1
ATOM 609 C C . SER A 1 78 ? -8.926 -0.806 14.341 1.00 94.25 78 SER A C 1
ATOM 611 O O . SER A 1 78 ? -8.128 -0.184 13.631 1.00 94.25 78 SER A O 1
ATOM 613 N N . LYS A 1 79 ? -10.049 -0.236 14.794 1.00 94.31 79 LYS A N 1
ATOM 614 C CA . LYS A 1 79 ? -10.365 1.180 14.538 1.00 94.31 79 LYS A CA 1
ATOM 615 C C . LYS A 1 79 ? -9.421 2.101 15.306 1.00 94.31 79 LYS A C 1
ATOM 617 O O . LYS A 1 79 ? -9.102 3.184 14.825 1.00 94.31 79 LYS A O 1
ATOM 622 N N . GLU A 1 80 ? -8.974 1.663 16.475 1.00 95.25 80 GLU A N 1
ATOM 623 C CA . GLU A 1 80 ? -8.018 2.354 17.327 1.00 95.25 80 GLU A CA 1
ATOM 624 C C . GLU A 1 80 ? -6.661 2.473 16.618 1.00 95.25 80 GLU A C 1
ATOM 626 O O . GLU A 1 80 ? -6.171 3.589 16.438 1.00 95.25 80 GLU A O 1
ATOM 631 N N . ASP A 1 81 ? -6.128 1.362 16.096 1.00 94.62 81 ASP A N 1
ATOM 632 C CA . ASP A 1 81 ? -4.867 1.351 15.335 1.00 94.62 81 ASP A CA 1
ATOM 633 C C . ASP A 1 81 ? -4.982 2.166 14.037 1.00 94.62 81 ASP A C 1
ATOM 635 O O . ASP A 1 81 ? -4.049 2.860 13.620 1.00 94.62 81 ASP A O 1
ATOM 639 N N . ALA A 1 82 ? -6.147 2.107 13.384 1.00 94.50 82 ALA A N 1
ATOM 640 C CA . ALA A 1 82 ? -6.423 2.876 12.178 1.00 94.50 82 ALA A CA 1
ATOM 641 C C . ALA A 1 82 ? -6.420 4.387 12.443 1.00 94.50 82 ALA A C 1
ATOM 643 O O . ALA A 1 82 ? -5.846 5.153 11.663 1.00 94.50 82 ALA A O 1
ATOM 644 N N . LEU A 1 83 ? -7.040 4.813 13.545 1.00 93.00 83 LEU A N 1
ATOM 645 C CA . LEU A 1 83 ? -7.082 6.209 13.960 1.00 93.00 83 LEU A CA 1
ATOM 646 C C . LEU A 1 83 ? -5.694 6.708 14.366 1.00 93.00 83 LEU A C 1
ATOM 648 O O . LEU A 1 83 ? -5.293 7.791 13.938 1.00 93.00 83 LEU A O 1
ATOM 652 N N . GLU A 1 84 ? -4.949 5.925 15.147 1.00 94.19 84 GLU A N 1
ATOM 653 C CA . GLU A 1 84 ? -3.570 6.251 15.518 1.00 94.19 84 GLU A CA 1
ATOM 654 C C . GLU A 1 84 ? -2.699 6.431 14.270 1.00 94.19 84 GLU A C 1
ATOM 656 O O . GLU A 1 84 ? -1.990 7.433 14.128 1.00 94.19 84 GLU A O 1
ATOM 661 N N . PHE A 1 85 ? -2.830 5.517 13.308 1.00 92.88 85 PHE A N 1
ATOM 662 C CA . PHE A 1 85 ? -2.118 5.608 12.045 1.00 92.88 85 PHE A CA 1
ATOM 663 C C . PHE A 1 85 ? -2.464 6.888 11.267 1.00 92.88 85 PHE A C 1
ATOM 665 O O . PHE A 1 85 ? -1.556 7.621 10.871 1.00 92.88 85 PHE A O 1
ATOM 672 N N . LEU A 1 86 ? -3.748 7.218 11.096 1.00 91.19 86 LEU A N 1
ATOM 673 C CA . LEU A 1 86 ? -4.175 8.450 10.416 1.00 91.19 86 LEU A CA 1
ATOM 674 C C . LEU A 1 86 ? -3.666 9.716 11.124 1.00 91.19 86 LEU A C 1
ATOM 676 O O . LEU A 1 86 ? -3.201 10.651 10.466 1.00 91.19 86 LEU A O 1
ATOM 680 N N . CYS A 1 87 ? -3.698 9.737 12.458 1.00 89.56 87 CYS A N 1
ATOM 681 C CA . CYS A 1 87 ? -3.129 10.822 13.255 1.00 89.56 87 CYS A CA 1
ATOM 682 C C . CYS A 1 87 ? -1.625 10.984 12.998 1.00 89.56 87 CYS A C 1
ATOM 684 O O . CYS A 1 87 ? -1.158 12.112 12.821 1.00 89.56 87 CYS A O 1
ATOM 686 N N . SER A 1 88 ? -0.879 9.878 12.913 1.00 89.50 88 SER A N 1
ATOM 687 C CA . SER A 1 88 ? 0.560 9.897 12.624 1.00 89.50 88 SER A CA 1
ATOM 688 C C . SER A 1 88 ? 0.876 10.467 11.232 1.00 89.50 88 SER A C 1
ATOM 690 O O . SER A 1 88 ? 1.815 11.253 11.083 1.00 89.50 88 SER A O 1
ATOM 692 N N . LEU A 1 89 ? 0.054 10.154 10.221 1.00 87.81 89 LEU A N 1
ATOM 693 C CA . LEU A 1 89 ? 0.197 10.709 8.872 1.00 87.81 89 LEU A CA 1
ATOM 694 C C . LEU A 1 89 ? -0.080 12.215 8.851 1.00 87.81 89 LEU A C 1
ATOM 696 O O . LEU A 1 89 ? 0.666 12.972 8.235 1.00 87.81 89 LEU A O 1
ATOM 700 N N . ASN A 1 90 ? -1.118 12.669 9.558 1.00 81.19 90 ASN A N 1
ATOM 701 C CA . ASN A 1 90 ? -1.455 14.090 9.639 1.00 81.19 90 ASN A CA 1
ATOM 702 C C . ASN A 1 90 ? -0.337 14.914 10.306 1.00 81.19 90 ASN A C 1
ATOM 704 O O . ASN A 1 90 ? -0.001 15.998 9.836 1.00 81.19 90 ASN A O 1
ATOM 708 N N . GLN A 1 91 ? 0.282 14.379 11.362 1.00 73.75 91 GLN A N 1
ATOM 709 C CA . GLN A 1 91 ? 1.434 15.015 12.013 1.00 73.75 91 GLN A CA 1
ATOM 710 C C . GLN A 1 91 ? 2.643 15.128 11.075 1.00 73.75 91 GLN A C 1
ATOM 712 O O . GLN A 1 91 ? 3.333 16.145 11.088 1.00 73.75 91 GLN A O 1
ATOM 717 N N . ARG A 1 92 ? 2.887 14.110 10.237 1.00 70.38 92 ARG A N 1
ATOM 718 C CA . ARG A 1 92 ? 3.982 14.117 9.253 1.00 70.38 92 ARG A CA 1
ATOM 719 C C . ARG A 1 92 ? 3.734 15.046 8.072 1.00 70.38 92 ARG A C 1
ATOM 721 O O . ARG A 1 92 ? 4.675 15.677 7.605 1.00 70.38 92 ARG A O 1
ATOM 728 N N . ASN A 1 93 ? 2.491 15.145 7.610 1.00 63.16 93 ASN A N 1
ATOM 729 C CA . ASN A 1 93 ? 2.149 15.965 6.450 1.00 63.16 93 ASN A CA 1
ATOM 730 C C . ASN A 1 93 ? 2.129 17.465 6.756 1.00 63.16 93 ASN A C 1
ATOM 732 O O . ASN A 1 93 ? 2.138 18.245 5.810 1.00 63.16 93 ASN A O 1
ATOM 736 N N . ASN A 1 94 ? 2.091 17.848 8.042 1.00 56.31 94 ASN A N 1
ATOM 737 C CA . ASN A 1 94 ? 2.170 19.209 8.587 1.00 56.31 94 ASN A CA 1
ATOM 738 C C . ASN A 1 94 ? 1.669 20.313 7.637 1.00 56.31 94 ASN A C 1
ATOM 740 O O . ASN A 1 94 ? 2.299 21.355 7.451 1.00 56.31 94 ASN A O 1
ATOM 744 N N . ILE A 1 95 ? 0.497 20.082 7.041 1.00 57.25 95 ILE A N 1
ATOM 745 C CA . ILE A 1 95 ? -0.308 21.153 6.486 1.00 57.25 95 ILE A CA 1
ATOM 746 C C . ILE A 1 95 ? -0.720 21.934 7.719 1.00 57.25 95 ILE A C 1
ATOM 748 O O . ILE A 1 95 ? -1.406 21.391 8.588 1.00 57.25 95 ILE A O 1
ATOM 752 N N . ASP A 1 96 ? -0.260 23.178 7.825 1.00 62.59 96 ASP A N 1
ATOM 753 C CA . ASP A 1 96 ? -0.640 24.075 8.906 1.00 62.59 96 ASP A CA 1
ATOM 754 C C . ASP A 1 96 ? -2.144 24.374 8.807 1.00 62.59 96 ASP A C 1
ATOM 756 O O . ASP A 1 96 ? -2.595 25.393 8.280 1.00 62.59 96 ASP A O 1
ATOM 760 N N . MET A 1 97 ? -2.957 23.429 9.279 1.00 59.75 97 MET A N 1
ATOM 761 C CA . MET A 1 97 ? -4.408 23.532 9.302 1.00 59.75 97 MET A CA 1
ATOM 762 C C . MET A 1 97 ? -4.833 24.668 10.226 1.00 59.75 97 MET A C 1
ATOM 764 O O . MET A 1 97 ? -5.862 25.299 9.993 1.00 59.75 97 MET A O 1
ATOM 768 N N . LYS A 1 98 ? -4.024 24.963 11.251 1.00 62.53 98 LYS A N 1
ATOM 769 C CA . LYS A 1 98 ? -4.229 26.098 12.145 1.00 62.53 98 LYS A CA 1
ATOM 770 C C . LYS A 1 98 ? -4.026 27.413 11.390 1.00 62.53 98 LYS A C 1
ATOM 772 O O . LYS A 1 98 ? -4.943 28.226 11.388 1.00 62.53 98 LYS A O 1
ATOM 777 N N . GLY A 1 99 ? -2.915 27.581 10.679 1.00 63.88 99 GLY A N 1
ATOM 778 C CA . GLY A 1 99 ? -2.651 28.750 9.837 1.00 63.88 99 GLY A CA 1
ATOM 779 C C . GLY A 1 99 ? -3.657 28.911 8.701 1.00 63.88 99 GLY A C 1
ATOM 780 O O . GLY A 1 99 ? -4.154 30.013 8.474 1.00 63.88 99 GLY A O 1
ATOM 781 N N . THR A 1 100 ? -4.048 27.814 8.050 1.00 65.50 100 THR A N 1
ATOM 782 C CA . THR A 1 100 ? -5.057 27.818 6.976 1.00 65.50 100 THR A CA 1
ATOM 783 C C . THR A 1 100 ? -6.431 28.251 7.499 1.00 65.50 100 THR A C 1
ATOM 785 O O . THR A 1 100 ? -7.087 29.117 6.917 1.00 65.50 100 THR A O 1
ATOM 788 N N . ARG A 1 101 ? -6.861 27.709 8.646 1.00 73.19 101 ARG A N 1
ATOM 789 C CA . ARG A 1 101 ? -8.101 28.108 9.329 1.00 73.19 101 ARG A CA 1
ATOM 790 C C . ARG A 1 101 ? -8.063 29.570 9.773 1.00 73.19 101 ARG A C 1
ATOM 792 O O . ARG A 1 101 ? -9.058 30.280 9.631 1.00 73.19 101 ARG A O 1
ATOM 799 N N . ASP A 1 102 ? -6.939 30.017 10.321 1.00 78.50 102 AS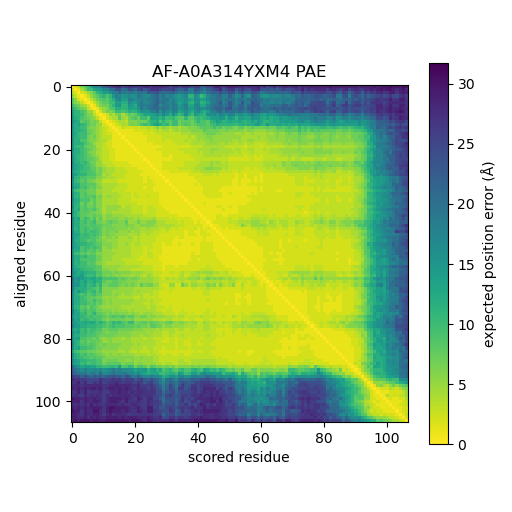P A N 1
ATOM 800 C CA . ASP A 1 102 ? -6.789 31.377 10.833 1.00 78.50 102 ASP A CA 1
ATOM 801 C C . ASP A 1 102 ? -6.758 32.408 9.683 1.00 78.50 102 ASP A C 1
ATOM 803 O O . ASP A 1 102 ? -7.271 33.513 9.849 1.00 78.50 102 ASP A O 1
ATOM 807 N N . ALA A 1 103 ? -6.255 32.043 8.496 1.00 70.94 103 ALA A N 1
ATOM 808 C CA . ALA A 1 103 ? -6.311 32.870 7.287 1.00 70.94 103 ALA A CA 1
ATOM 809 C C . ALA A 1 103 ? -7.737 33.030 6.726 1.00 70.94 103 ALA A C 1
ATOM 811 O O . ALA A 1 103 ? -8.103 34.119 6.284 1.00 70.94 103 ALA A O 1
ATOM 812 N N . LEU A 1 104 ? -8.566 31.980 6.786 1.00 67.12 104 LEU A N 1
ATOM 813 C CA . LEU A 1 104 ? -9.972 32.034 6.360 1.00 67.12 104 LEU A CA 1
ATOM 814 C C . LEU A 1 104 ? -10.841 32.913 7.272 1.00 67.12 104 LEU A C 1
ATOM 816 O O . LEU A 1 104 ? -11.791 33.518 6.795 1.00 67.12 104 LEU A O 1
ATOM 820 N N . ARG A 1 105 ? -10.509 33.012 8.566 1.00 73.00 105 ARG A N 1
ATOM 821 C CA . ARG A 1 105 ? -11.226 33.860 9.541 1.00 73.00 105 ARG A CA 1
ATOM 822 C C . ARG A 1 105 ? -10.879 35.351 9.467 1.00 73.00 105 ARG A C 1
ATOM 824 O O . ARG A 1 105 ? -11.535 36.144 10.132 1.00 73.00 105 ARG A O 1
ATOM 831 N N . ARG A 1 106 ? -9.822 35.728 8.738 1.00 67.12 106 ARG A N 1
ATOM 832 C CA . ARG A 1 106 ? -9.379 37.127 8.575 1.00 67.12 106 ARG A CA 1
ATOM 833 C C . ARG A 1 106 ? -9.919 37.800 7.304 1.00 67.12 106 ARG A C 1
ATOM 835 O O . ARG A 1 106 ? -9.536 38.936 7.037 1.00 67.12 106 ARG A O 1
ATOM 842 N N . ARG A 1 107 ? -10.749 37.108 6.521 1.00 48.81 107 ARG A N 1
ATOM 843 C CA . ARG A 1 107 ? -11.545 37.686 5.428 1.00 48.81 107 ARG A CA 1
ATOM 844 C C . ARG A 1 107 ? -12.962 37.944 5.911 1.00 48.81 107 ARG A C 1
ATOM 846 O O . ARG A 1 107 ? -13.550 38.918 5.403 1.00 48.81 107 ARG A O 1
#

Radius of gyration: 17.71 Å; Cα contacts (8 Å, |Δi|>4): 90; chains: 1; bounding box: 37×48×41 Å

InterPro domains:
  IPR057136 At2g35280-like, TPR domain [PF23310] (7-103)